Protein AF-A0A836UGL6-F1 (afdb_monomer_lite)

Radius of gyration: 11.69 Å; chains: 1; bounding box: 33×16×29 Å

Sequence (36 aa)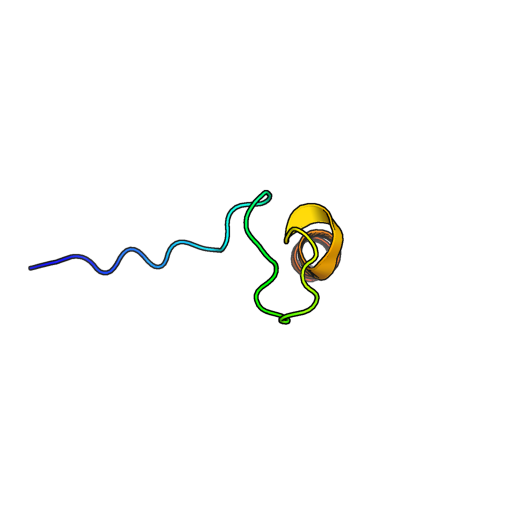:
MPVRIEVKPGRNDPCWCGSGKKYKKCHLDADRAASN

Foldseek 3Di:
DPPPPPPPQPQQHQPPVPPRDGCVVPCVVVVVVPPD

Structure (mmCIF, N/CA/C/O backbone):
data_AF-A0A836UGL6-F1
#
_entry.id   AF-A0A836UGL6-F1
#
loop_
_atom_site.group_PDB
_atom_site.id
_atom_site.type_symbol
_atom_site.label_atom_id
_atom_site.label_alt_id
_atom_site.label_comp_id
_atom_site.label_asym_id
_atom_site.label_entity_id
_atom_site.label_seq_id
_atom_site.pdbx_PDB_ins_code
_atom_site.Cartn_x
_atom_site.Cartn_y
_atom_site.Cartn_z
_atom_site.occupancy
_atom_site.B_iso_or_equiv
_atom_site.auth_seq_id
_atom_site.auth_comp_id
_atom_site.auth_asym_id
_atom_site.auth_atom_id
_atom_site.pdbx_PDB_model_num
ATOM 1 N N . MET A 1 1 ? -19.964 -1.787 -21.074 1.00 58.78 1 MET A N 1
ATOM 2 C CA . MET A 1 1 ? -18.946 -2.780 -20.660 1.00 58.78 1 MET A CA 1
ATOM 3 C C . MET A 1 1 ? -18.373 -2.322 -19.327 1.00 58.78 1 MET A C 1
ATOM 5 O O . MET A 1 1 ? -18.067 -1.137 -19.244 1.00 58.78 1 MET A O 1
ATOM 9 N N . PRO A 1 2 ? -18.292 -3.158 -18.276 1.00 70.44 2 PRO A N 1
ATOM 10 C CA . PRO A 1 2 ? -17.761 -2.703 -16.998 1.00 70.44 2 PRO A CA 1
ATOM 11 C C . PRO A 1 2 ? -16.252 -2.504 -17.142 1.00 70.44 2 PRO A C 1
ATOM 13 O O . PRO A 1 2 ? -15.494 -3.465 -17.254 1.00 70.44 2 PRO A O 1
ATOM 16 N N . VAL A 1 3 ? -15.833 -1.240 -17.191 1.00 64.69 3 VAL A N 1
ATOM 17 C CA . VAL A 1 3 ? -14.426 -0.852 -17.098 1.00 64.69 3 VAL A CA 1
ATOM 18 C C . VAL A 1 3 ? -13.942 -1.354 -15.743 1.00 64.69 3 VAL A C 1
ATOM 20 O O . VAL A 1 3 ? -14.380 -0.867 -14.701 1.00 64.69 3 VAL A O 1
ATOM 23 N N . ARG A 1 4 ? -13.103 -2.390 -15.748 1.00 64.75 4 ARG A N 1
ATOM 24 C CA . ARG A 1 4 ? -12.464 -2.898 -14.537 1.00 64.75 4 ARG A CA 1
ATOM 25 C C . ARG A 1 4 ? -11.42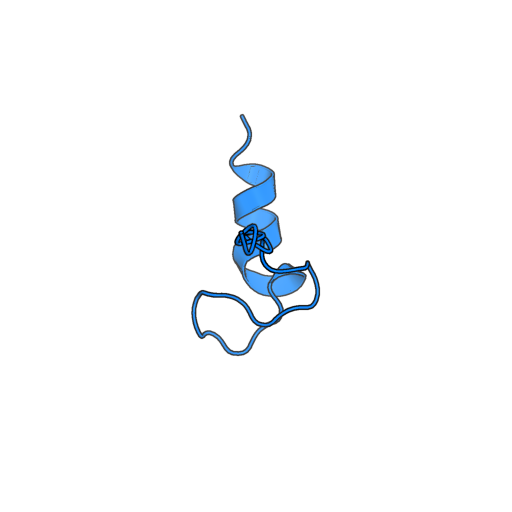9 -1.853 -14.140 1.00 64.75 4 ARG A C 1
ATOM 27 O O . ARG A 1 4 ? -10.333 -1.813 -14.682 1.00 64.75 4 ARG A O 1
ATOM 34 N N . ILE A 1 5 ? -11.837 -0.934 -13.275 1.00 66.06 5 ILE A N 1
ATOM 35 C CA . ILE A 1 5 ? -10.942 0.064 -12.704 1.00 66.06 5 ILE A CA 1
ATOM 36 C C . ILE A 1 5 ? -10.017 -0.717 -11.778 1.00 66.06 5 ILE A C 1
ATOM 38 O O . ILE A 1 5 ? -10.440 -1.196 -10.727 1.00 66.06 5 ILE A O 1
ATOM 42 N N . GLU A 1 6 ? -8.775 -0.913 -12.204 1.00 61.69 6 GLU A N 1
ATOM 43 C CA . GLU A 1 6 ? -7.713 -1.448 -11.362 1.00 61.69 6 GLU A CA 1
ATOM 44 C C . GLU A 1 6 ? -7.414 -0.401 -10.287 1.00 61.69 6 GLU A C 1
ATOM 46 O O . GLU A 1 6 ? -6.595 0.504 -10.4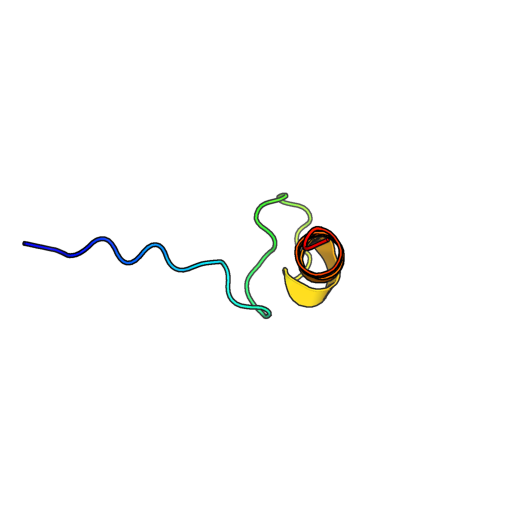56 1.00 61.69 6 GLU A O 1
ATOM 51 N N . VAL A 1 7 ? -8.172 -0.468 -9.191 1.00 64.25 7 VAL A N 1
ATOM 52 C CA . VAL A 1 7 ? -7.979 0.384 -8.022 1.00 64.25 7 VAL A CA 1
ATOM 53 C C . VAL A 1 7 ? -6.634 -0.006 -7.424 1.00 64.25 7 VAL A C 1
ATOM 55 O O . VAL A 1 7 ? -6.534 -0.968 -6.663 1.00 64.25 7 VAL A O 1
ATOM 58 N N . LYS A 1 8 ? -5.574 0.725 -7.792 1.00 68.00 8 LYS A N 1
ATOM 59 C CA . LYS A 1 8 ? -4.317 0.704 -7.040 1.00 68.00 8 LYS A CA 1
ATOM 60 C C . LYS A 1 8 ? -4.683 0.846 -5.561 1.00 68.00 8 LYS A C 1
ATOM 62 O O . LYS A 1 8 ? -5.442 1.770 -5.249 1.00 68.00 8 LYS A O 1
ATOM 67 N N . PRO A 1 9 ? -4.201 -0.047 -4.676 1.00 70.12 9 PRO A N 1
ATOM 68 C CA . PRO A 1 9 ? -4.569 -0.010 -3.271 1.00 70.12 9 PRO A CA 1
ATOM 69 C C . PRO A 1 9 ? -4.335 1.403 -2.748 1.00 70.12 9 PRO A C 1
ATOM 71 O O . PRO A 1 9 ? -3.241 1.967 -2.871 1.00 70.12 9 PRO A O 1
ATOM 74 N N . GLY A 1 10 ? -5.400 2.014 -2.232 1.00 74.62 10 GLY A N 1
ATOM 75 C CA . GLY A 1 10 ? -5.319 3.344 -1.671 1.00 74.62 10 GLY A CA 1
ATOM 76 C C . GLY A 1 10 ? -4.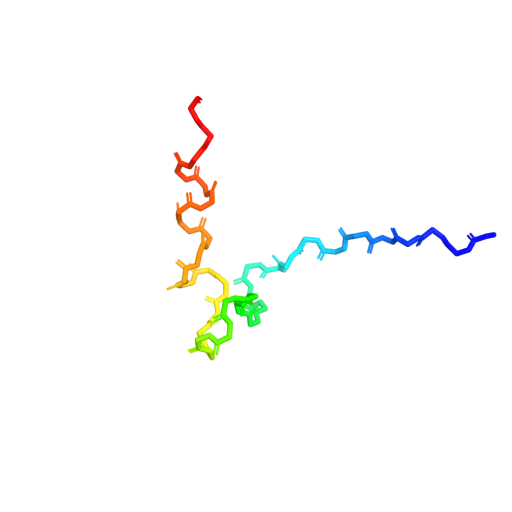308 3.339 -0.532 1.00 74.62 10 GLY A C 1
ATOM 77 O O . GLY A 1 10 ? -4.072 2.336 0.138 1.00 74.62 10 GLY A O 1
ATOM 78 N N . ARG A 1 11 ? -3.693 4.488 -0.253 1.00 77.62 11 ARG A N 1
ATOM 79 C CA . ARG A 1 11 ? -2.697 4.605 0.829 1.00 77.62 11 ARG A CA 1
ATOM 80 C C . ARG A 1 11 ? -3.213 4.064 2.176 1.00 77.62 11 ARG A C 1
ATOM 82 O O . ARG A 1 11 ? -2.427 3.600 2.997 1.00 77.62 11 ARG A O 1
ATOM 89 N N . ASN A 1 12 ? -4.516 4.140 2.426 1.00 77.62 12 ASN A N 1
ATOM 90 C CA . ASN A 1 12 ? -5.130 3.706 3.680 1.00 77.62 12 ASN A CA 1
ATOM 91 C C . ASN A 1 12 ? -5.662 2.260 3.649 1.00 77.62 12 ASN A C 1
ATOM 93 O O . ASN A 1 12 ? -6.022 1.754 4.712 1.00 77.62 12 ASN A O 1
ATOM 97 N N . ASP A 1 13 ? -5.697 1.615 2.481 1.00 85.44 13 ASP A N 1
ATOM 98 C CA . ASP A 1 13 ? -6.155 0.235 2.318 1.00 85.44 13 ASP A CA 1
ATOM 99 C C . ASP A 1 13 ? -5.195 -0.760 2.975 1.00 85.44 13 ASP A C 1
ATOM 101 O O . ASP A 1 13 ? -4.017 -0.442 3.186 1.00 85.44 13 ASP A O 1
ATOM 105 N N . PRO A 1 14 ? -5.666 -1.963 3.338 1.00 84.38 14 PRO A N 1
ATOM 106 C CA . PRO A 1 14 ? -4.784 -3.033 3.781 1.00 84.38 14 PRO A CA 1
ATOM 107 C C . PRO A 1 14 ? -3.729 -3.337 2.709 1.00 84.38 14 PRO A C 1
ATOM 109 O O . PRO A 1 14 ? -4.007 -3.366 1.513 1.00 84.38 14 PRO A O 1
ATOM 112 N N . CYS A 1 15 ? -2.489 -3.549 3.145 1.00 86.12 15 CYS A N 1
ATOM 113 C CA . CYS A 1 15 ? -1.404 -3.930 2.253 1.00 86.12 15 CYS A CA 1
ATOM 114 C C . CYS A 1 15 ? -1.711 -5.265 1.567 1.00 86.12 15 CYS A C 1
ATOM 116 O O . CYS A 1 15 ? -2.044 -6.243 2.239 1.00 86.12 15 CYS A O 1
ATOM 118 N N . TRP A 1 16 ? -1.488 -5.324 0.252 1.00 79.94 16 TRP A N 1
ATOM 119 C CA . TRP A 1 16 ? -1.611 -6.542 -0.558 1.00 79.94 16 TRP A CA 1
ATOM 120 C C . TRP A 1 16 ? -0.708 -7.689 -0.075 1.00 79.94 16 TRP A C 1
ATOM 122 O O . TRP A 1 16 ? -0.984 -8.854 -0.323 1.00 79.94 16 TRP A O 1
ATOM 132 N N . CYS A 1 17 ? 0.339 -7.363 0.680 1.00 82.12 17 CYS A N 1
ATOM 133 C CA . CYS A 1 17 ? 1.277 -8.296 1.289 1.00 82.12 17 CYS A CA 1
ATOM 134 C C . CYS A 1 17 ? 0.702 -9.141 2.446 1.00 82.12 17 CYS A C 1
ATOM 136 O O . CYS A 1 17 ? 1.441 -9.896 3.072 1.00 82.12 17 CYS A O 1
ATOM 138 N N . GLY A 1 18 ? -0.570 -8.963 2.821 1.00 73.69 18 GLY A N 1
ATOM 139 C CA . GLY A 1 18 ? -1.217 -9.766 3.869 1.00 73.69 18 GLY A CA 1
ATOM 140 C C . GLY A 1 18 ? -0.725 -9.495 5.297 1.00 73.69 18 GLY A C 1
ATOM 141 O O . GLY A 1 18 ? -1.174 -10.141 6.235 1.00 73.69 18 GLY A O 1
ATOM 142 N N . SER A 1 19 ? 0.144 -8.499 5.509 1.00 76.12 19 SER A N 1
ATOM 143 C CA . SER A 1 19 ? 0.705 -8.166 6.833 1.00 76.12 19 SER A CA 1
ATOM 144 C C . SER A 1 19 ? -0.292 -7.528 7.817 1.00 76.12 19 SER A C 1
ATOM 146 O O . SER A 1 19 ? 0.111 -7.109 8.900 1.00 76.12 19 SER A O 1
ATOM 148 N N . GLY A 1 20 ? -1.561 -7.334 7.435 1.00 80.88 20 GLY A N 1
ATOM 149 C CA . GLY A 1 20 ? -2.573 -6.629 8.245 1.00 80.88 20 GLY A CA 1
ATOM 150 C C . GLY A 1 20 ? -2.290 -5.135 8.481 1.00 8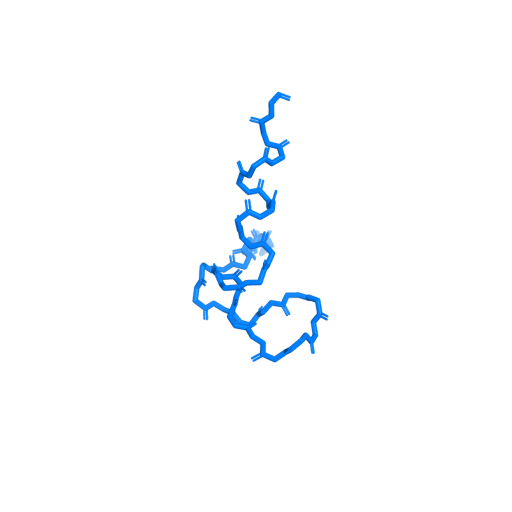0.88 20 GLY A C 1
ATOM 151 O O . GLY A 1 20 ? -3.068 -4.435 9.124 1.00 80.88 20 GLY A O 1
ATOM 152 N N . LYS A 1 21 ? -1.178 -4.614 7.950 1.00 84.56 21 LYS A N 1
ATOM 153 C CA . LYS A 1 21 ? -0.778 -3.205 8.027 1.00 84.56 21 LYS A CA 1
ATOM 154 C C . LYS A 1 21 ? -1.346 -2.436 6.836 1.00 84.56 21 LYS A C 1
ATOM 156 O O . LYS A 1 21 ? -1.469 -2.977 5.741 1.00 84.56 21 LYS A O 1
ATOM 161 N N . LYS A 1 22 ? -1.641 -1.150 7.034 1.00 85.88 22 LYS A N 1
ATOM 162 C CA . LYS A 1 22 ? -2.058 -0.240 5.953 1.00 85.88 22 LYS A CA 1
ATOM 163 C C . LYS A 1 22 ? -0.966 -0.136 4.889 1.00 85.88 22 LYS A C 1
ATOM 165 O O . LYS A 1 22 ? 0.211 -0.061 5.247 1.00 85.88 22 LYS A O 1
ATOM 170 N N . TYR A 1 23 ? -1.343 -0.045 3.616 1.00 86.50 23 TYR A N 1
ATOM 171 C CA . TYR A 1 23 ? -0.437 0.065 2.475 1.00 86.50 23 TYR A CA 1
ATOM 172 C C . TYR A 1 23 ? 0.578 1.197 2.689 1.00 86.50 23 TYR A C 1
ATOM 174 O O . TYR A 1 23 ? 1.778 0.949 2.591 1.00 86.50 23 TYR A O 1
ATOM 182 N N . LYS A 1 24 ? 0.136 2.373 3.172 1.00 83.00 24 LYS A N 1
ATOM 183 C CA . LYS A 1 24 ? 0.999 3.512 3.553 1.00 83.00 24 LYS A CA 1
ATOM 184 C C . LYS A 1 24 ? 2.119 3.191 4.539 1.00 83.00 24 LYS A C 1
ATOM 186 O O . LYS A 1 24 ? 3.157 3.833 4.483 1.00 83.00 24 LYS A O 1
ATOM 191 N N . LYS A 1 25 ? 1.904 2.256 5.463 1.00 83.06 25 LYS A N 1
ATOM 192 C CA . LYS A 1 25 ? 2.882 1.874 6.497 1.00 83.06 25 LYS A CA 1
ATOM 193 C C . LYS A 1 25 ? 3.642 0.593 6.160 1.00 83.06 25 LYS A C 1
ATOM 195 O O . LYS A 1 25 ? 4.393 0.105 6.998 1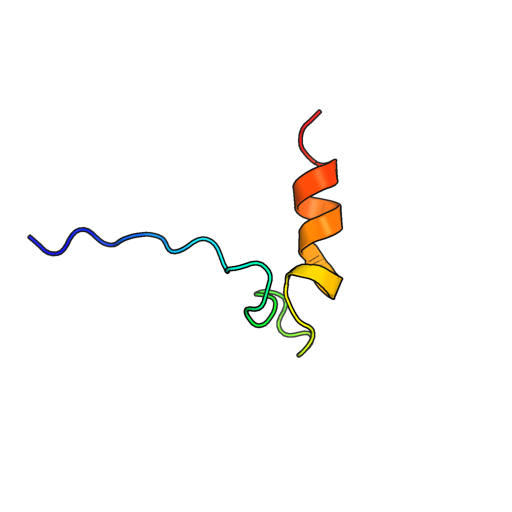.00 83.06 25 LYS A O 1
ATOM 200 N N . CYS A 1 26 ? 3.385 0.002 4.999 1.00 88.31 26 CYS A N 1
ATOM 201 C CA . CYS A 1 26 ? 3.978 -1.265 4.620 1.00 88.31 26 CYS A CA 1
ATOM 202 C C . CYS A 1 26 ? 4.737 -1.114 3.307 1.00 88.31 26 CYS A C 1
ATOM 204 O O . CYS A 1 26 ? 5.900 -0.740 3.337 1.00 88.31 26 CYS A O 1
ATOM 206 N N . HIS A 1 27 ? 4.079 -1.340 2.172 1.00 84.12 27 HIS A N 1
ATOM 207 C CA . HIS A 1 27 ? 4.754 -1.324 0.878 1.00 84.12 27 HIS A CA 1
ATOM 208 C C . HIS A 1 27 ? 4.721 0.036 0.178 1.00 84.12 27 HIS A C 1
ATOM 210 O O . HIS A 1 27 ? 5.505 0.219 -0.733 1.00 84.12 27 HIS A O 1
ATOM 216 N N . LEU A 1 28 ? 3.909 1.016 0.600 1.00 83.31 28 LEU A N 1
ATOM 217 C CA . LEU A 1 28 ? 3.820 2.313 -0.092 1.00 83.31 28 LEU A CA 1
ATOM 218 C C . LEU A 1 28 ? 5.159 3.058 -0.168 1.00 83.31 28 LEU A C 1
ATOM 220 O O . LEU A 1 28 ? 5.428 3.697 -1.176 1.00 83.31 28 LEU A O 1
ATOM 224 N N . ASP A 1 29 ? 5.962 3.029 0.897 1.00 80.94 29 ASP A N 1
ATOM 225 C CA . ASP A 1 29 ? 7.249 3.736 0.915 1.00 80.94 29 ASP A CA 1
ATOM 226 C C . ASP A 1 29 ? 8.261 3.049 -0.012 1.00 80.94 29 ASP A C 1
ATOM 228 O O . ASP A 1 29 ? 8.941 3.713 -0.786 1.00 80.94 29 ASP A O 1
ATOM 232 N N . ALA A 1 30 ? 8.251 1.711 -0.029 1.00 77.62 30 ALA A N 1
ATOM 233 C CA . ALA A 1 30 ? 9.040 0.904 -0.955 1.00 77.62 30 ALA A CA 1
ATOM 234 C C . ALA A 1 30 ? 8.601 1.095 -2.421 1.00 77.62 30 ALA A C 1
ATOM 236 O O . ALA A 1 30 ? 9.443 1.287 -3.290 1.00 77.62 30 ALA A O 1
ATOM 237 N N . ASP A 1 31 ? 7.292 1.118 -2.691 1.00 75.69 31 ASP A N 1
ATOM 238 C CA . ASP A 1 31 ? 6.701 1.369 -4.017 1.00 75.69 31 ASP A CA 1
ATOM 239 C C . ASP A 1 31 ? 7.044 2.784 -4.514 1.00 75.69 31 ASP A C 1
ATOM 241 O O . ASP A 1 31 ? 7.390 2.996 -5.673 1.00 75.69 31 ASP A O 1
ATOM 245 N N . ARG A 1 32 ? 7.013 3.767 -3.604 1.00 74.19 32 ARG A N 1
ATOM 246 C CA . ARG A 1 32 ? 7.362 5.162 -3.892 1.00 74.19 32 ARG A CA 1
ATOM 247 C C . ARG A 1 32 ? 8.862 5.354 -4.117 1.00 74.19 32 ARG A C 1
ATOM 249 O O . ARG A 1 32 ? 9.232 6.197 -4.927 1.00 74.19 32 ARG A O 1
ATOM 256 N N . ALA A 1 33 ? 9.706 4.610 -3.407 1.00 69.19 33 ALA A N 1
ATOM 257 C CA . ALA A 1 33 ? 11.157 4.651 -3.564 1.00 69.19 33 ALA A CA 1
ATOM 258 C C . ALA A 1 33 ? 11.647 3.900 -4.818 1.00 69.19 33 ALA A C 1
ATOM 260 O O . ALA A 1 33 ? 12.733 4.192 -5.305 1.00 69.19 33 ALA A O 1
ATOM 261 N N . ALA A 1 34 ? 10.851 2.976 -5.367 1.00 63.88 34 ALA A N 1
ATOM 262 C CA . ALA A 1 34 ? 11.196 2.180 -6.549 1.00 63.88 34 ALA A CA 1
ATOM 263 C C . ALA A 1 34 ? 11.030 2.916 -7.899 1.00 63.88 34 ALA A C 1
ATOM 265 O O . ALA A 1 34 ? 11.249 2.317 -8.947 1.00 63.88 34 ALA A O 1
ATOM 266 N N . SER A 1 35 ? 10.654 4.199 -7.897 1.00 57.94 35 SER A N 1
ATOM 267 C CA . SER A 1 35 ? 10.674 5.051 -9.096 1.00 57.94 35 SER A CA 1
ATOM 268 C C . SER A 1 35 ? 12.003 5.814 -9.178 1.00 57.94 35 SER A C 1
ATOM 270 O O . SER A 1 35 ? 12.053 6.989 -8.817 1.00 57.94 35 SER A O 1
ATOM 272 N N . ASN A 1 36 ? 13.077 5.140 -9.597 1.00 54.72 36 ASN A N 1
ATOM 273 C CA . ASN A 1 36 ? 14.306 5.783 -10.080 1.00 54.72 36 ASN A CA 1
ATOM 274 C C . ASN A 1 36 ? 14.497 5.402 -11.548 1.00 54.72 36 ASN A C 1
ATOM 276 O O . ASN A 1 36 ? 14.399 4.185 -11.826 1.00 54.72 36 ASN A O 1
#

Secondary structure (DSSP, 8-state):
-------PPPTTSBPTTSSSSBGGGTTHHHHHHT--

pLDDT: mean 75.01, std 9.27, range [54.72, 88.31]